Protein AF-A0A6N9PWD0-F1 (afdb_monomer)

Structure (mmCIF, N/CA/C/O 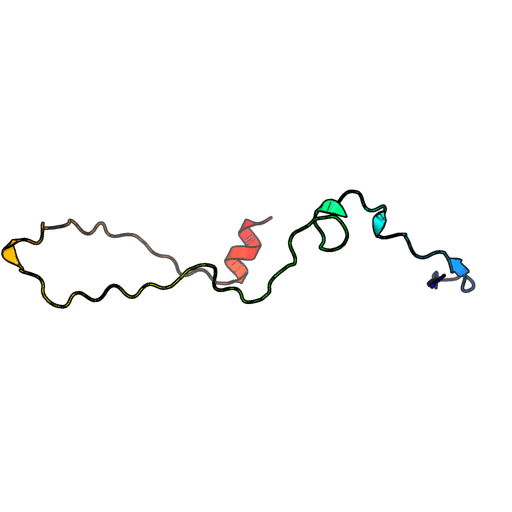backbone):
data_AF-A0A6N9PWD0-F1
#
_entry.id   AF-A0A6N9PWD0-F1
#
loop_
_atom_site.group_PDB
_atom_site.id
_atom_site.type_symbol
_atom_site.label_atom_id
_atom_site.label_alt_id
_atom_site.label_comp_id
_atom_site.label_asym_id
_atom_site.label_entity_id
_atom_site.label_seq_id
_atom_site.pdbx_PDB_ins_code
_atom_site.Cartn_x
_atom_site.Cartn_y
_atom_site.Cartn_z
_atom_site.occupancy
_atom_site.B_iso_or_equiv
_atom_site.auth_seq_id
_atom_site.auth_comp_id
_atom_site.auth_asym_id
_atom_site.auth_atom_id
_atom_site.pdbx_PDB_model_num
ATOM 1 N N . TYR A 1 1 ? 7.589 0.636 -24.941 1.00 77.75 1 TYR A N 1
ATOM 2 C CA . TYR A 1 1 ? 8.754 1.492 -25.222 1.00 77.75 1 TYR A CA 1
ATOM 3 C C . TYR A 1 1 ? 8.562 2.841 -24.554 1.00 77.75 1 TYR A C 1
ATOM 5 O O . TYR A 1 1 ? 7.431 3.312 -24.496 1.00 77.75 1 TYR A O 1
ATOM 13 N N . ALA A 1 2 ? 9.634 3.422 -24.031 1.00 82.56 2 ALA A N 1
ATOM 14 C CA . ALA A 1 2 ? 9.696 4.753 -23.444 1.00 82.56 2 ALA A CA 1
ATOM 15 C C . ALA A 1 2 ? 10.853 5.531 -24.091 1.00 82.56 2 ALA A C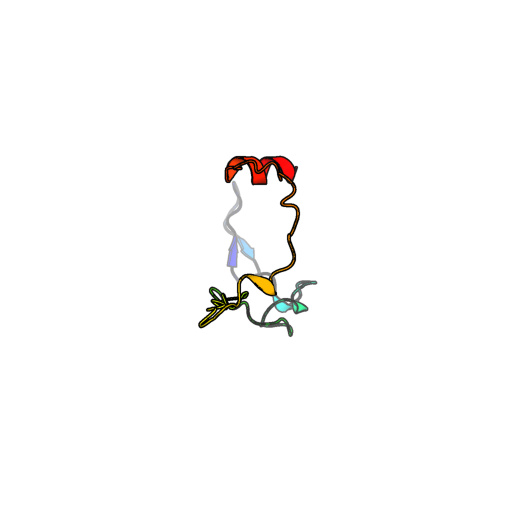 1
ATOM 17 O O . ALA A 1 2 ? 11.821 4.932 -24.556 1.00 82.56 2 ALA A O 1
ATOM 18 N N . ILE A 1 3 ? 10.735 6.856 -24.133 1.00 87.25 3 ILE A N 1
ATOM 19 C CA . ILE A 1 3 ? 11.823 7.735 -24.569 1.00 87.25 3 ILE A CA 1
ATOM 20 C C . ILE A 1 3 ? 12.610 8.125 -23.321 1.00 87.25 3 ILE A C 1
ATOM 22 O O . ILE A 1 3 ? 12.048 8.723 -22.402 1.00 87.25 3 ILE A O 1
ATOM 26 N N . LEU A 1 4 ? 13.893 7.774 -23.286 1.00 87.06 4 LEU A N 1
ATOM 27 C CA . LEU A 1 4 ? 14.806 8.095 -22.198 1.00 87.06 4 LEU A CA 1
ATOM 28 C C . LEU A 1 4 ? 15.686 9.279 -22.610 1.00 87.06 4 LEU A C 1
ATOM 30 O O . LEU A 1 4 ? 16.407 9.223 -23.610 1.00 87.06 4 LEU A O 1
ATOM 34 N N . PHE A 1 5 ? 15.633 10.354 -21.827 1.00 88.94 5 PHE A N 1
ATOM 35 C CA . PHE A 1 5 ? 16.512 11.507 -21.994 1.00 88.94 5 PHE A CA 1
ATOM 36 C C . PHE A 1 5 ? 17.686 11.398 -21.024 1.00 88.94 5 PHE A C 1
ATOM 38 O O . PHE A 1 5 ? 17.514 11.519 -19.813 1.00 88.94 5 PHE A O 1
ATOM 45 N N . ILE A 1 6 ? 18.884 11.184 -21.566 1.00 88.81 6 ILE A N 1
ATOM 46 C CA . ILE A 1 6 ? 20.136 11.134 -20.808 1.00 88.81 6 ILE A CA 1
ATOM 47 C C . ILE A 1 6 ? 20.880 12.452 -21.039 1.00 88.81 6 ILE A C 1
ATOM 49 O O . ILE A 1 6 ? 20.967 12.944 -22.166 1.00 88.81 6 ILE A O 1
ATOM 53 N N . ARG A 1 7 ? 21.407 13.061 -19.971 1.00 93.12 7 ARG A N 1
ATOM 54 C CA . ARG A 1 7 ? 22.111 14.346 -20.065 1.00 93.12 7 ARG A CA 1
ATOM 55 C C . ARG A 1 7 ? 23.337 14.218 -20.977 1.00 93.12 7 ARG A C 1
ATOM 57 O O . ARG A 1 7 ? 24.229 13.434 -20.691 1.00 93.12 7 ARG A O 1
ATOM 64 N N . GLY A 1 8 ? 23.398 15.051 -22.016 1.00 92.56 8 GLY A N 1
ATOM 65 C CA . GLY A 1 8 ? 24.527 15.105 -22.954 1.00 92.56 8 GLY A CA 1
ATOM 66 C C . GLY A 1 8 ? 24.448 14.112 -24.116 1.00 92.56 8 GLY A C 1
ATOM 67 O O . GLY A 1 8 ? 25.277 14.190 -25.015 1.00 92.56 8 GLY A O 1
ATOM 68 N N . GLU A 1 9 ? 23.434 13.247 -24.141 1.00 91.19 9 GLU A N 1
ATOM 69 C CA . GLU A 1 9 ? 23.252 12.223 -25.170 1.00 91.19 9 GLU A CA 1
ATOM 70 C C . GLU A 1 9 ? 22.009 12.483 -26.029 1.00 91.19 9 GLU A C 1
ATOM 72 O O . GLU A 1 9 ? 21.120 13.269 -25.681 1.00 91.19 9 GLU A O 1
ATOM 77 N N . ARG A 1 10 ? 21.934 11.810 -27.184 1.00 91.19 10 ARG A N 1
ATOM 78 C CA . ARG A 1 10 ? 20.717 11.811 -28.011 1.00 91.19 10 ARG A CA 1
ATOM 79 C C . ARG A 1 10 ? 19.611 11.000 -27.321 1.00 91.19 10 ARG A C 1
ATOM 81 O O . ARG A 1 10 ? 19.928 10.035 -26.632 1.00 91.19 10 ARG A O 1
ATOM 88 N N . PRO A 1 11 ? 18.325 11.350 -27.508 1.00 88.44 11 PRO A N 1
ATOM 89 C CA . PRO A 1 11 ? 17.223 10.585 -26.932 1.00 88.44 11 PRO A CA 1
ATOM 90 C C . PRO A 1 11 ? 17.271 9.125 -27.388 1.00 88.44 11 PRO A C 1
ATOM 92 O O . PRO A 1 11 ? 17.408 8.844 -28.582 1.00 88.44 11 PRO A O 1
ATOM 95 N N . VAL A 1 12 ? 17.150 8.210 -26.427 1.00 88.31 12 VAL A N 1
ATOM 96 C CA . VAL A 1 12 ? 17.235 6.761 -26.642 1.00 88.31 12 VAL A CA 1
ATOM 97 C C . VAL A 1 12 ? 15.858 6.138 -26.436 1.00 88.31 12 VAL A C 1
ATOM 99 O O . VAL A 1 12 ? 15.105 6.544 -25.552 1.00 88.31 12 VAL A O 1
ATOM 102 N N . MET A 1 13 ? 15.522 5.146 -27.260 1.00 89.31 13 MET A N 1
ATOM 103 C CA . MET A 1 13 ? 14.334 4.319 -27.062 1.00 89.31 13 MET A CA 1
ATOM 104 C C . MET A 1 13 ? 14.690 3.158 -26.143 1.00 89.31 13 MET A C 1
ATOM 106 O O . MET A 1 13 ? 15.517 2.327 -26.511 1.00 89.31 13 MET A O 1
ATOM 110 N N . ASP A 1 14 ? 14.045 3.089 -24.984 1.00 85.94 14 ASP A N 1
ATOM 111 C CA . ASP A 1 14 ? 14.225 1.995 -24.032 1.00 85.94 14 ASP A CA 1
ATOM 112 C C . ASP A 1 14 ? 12.911 1.233 -23.809 1.00 85.94 14 ASP A C 1
ATOM 114 O O . ASP A 1 14 ? 11.802 1.725 -24.073 1.00 85.94 14 ASP A O 1
ATOM 118 N N . PHE A 1 15 ? 13.009 -0.002 -23.339 1.00 84.12 15 PHE A N 1
ATOM 119 C CA . PHE A 1 15 ? 11.847 -0.737 -22.874 1.00 84.12 15 PHE A CA 1
ATOM 120 C C . PHE A 1 15 ? 11.492 -0.289 -21.463 1.00 84.12 15 PHE A C 1
ATOM 122 O O . PHE A 1 15 ? 12.339 -0.137 -20.594 1.00 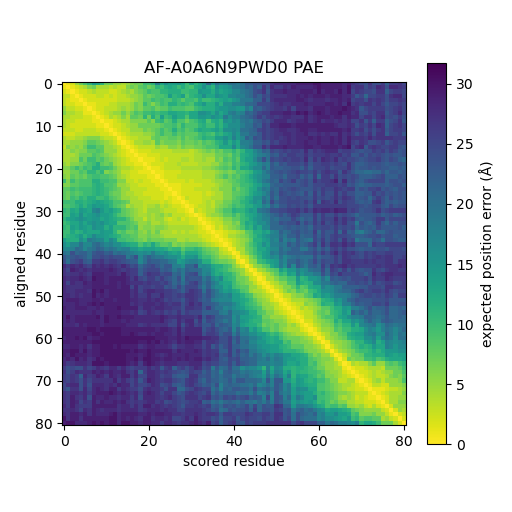84.12 15 PHE A O 1
ATOM 129 N N . LYS A 1 16 ? 10.192 -0.102 -21.218 1.00 84.12 16 LYS A N 1
ATOM 130 C CA . LYS A 1 16 ? 9.723 0.073 -19.848 1.00 84.12 16 LYS A CA 1
ATOM 131 C C . LYS A 1 16 ? 10.010 -1.227 -19.097 1.00 84.12 16 LYS A C 1
ATOM 133 O O . LYS A 1 16 ? 9.766 -2.302 -19.647 1.00 84.12 16 LYS A O 1
ATOM 138 N N . TYR A 1 17 ? 10.493 -1.110 -17.864 1.00 82.19 17 TYR A N 1
ATOM 139 C CA . TYR A 1 17 ? 10.605 -2.254 -16.974 1.00 82.19 17 TYR A CA 1
ATOM 140 C C . TYR A 1 17 ? 9.239 -2.933 -16.810 1.00 82.19 17 TYR A C 1
ATOM 142 O O . TYR A 1 17 ? 8.216 -2.266 -16.639 1.00 82.19 17 TYR A O 1
ATOM 150 N N . ASP A 1 18 ? 9.231 -4.258 -16.896 1.00 87.38 18 ASP A N 1
ATOM 151 C CA . ASP A 1 18 ? 8.028 -5.057 -16.705 1.00 87.38 18 ASP A CA 1
ATOM 152 C C . ASP A 1 18 ? 7.740 -5.183 -15.208 1.00 87.38 18 ASP A C 1
ATOM 154 O O . ASP A 1 18 ? 8.414 -5.926 -14.494 1.00 87.38 18 ASP A O 1
ATOM 158 N N . ILE A 1 19 ? 6.747 -4.429 -14.737 1.00 84.94 19 ILE A N 1
ATOM 159 C CA . ILE A 1 19 ? 6.377 -4.353 -13.319 1.00 84.94 19 ILE A CA 1
ATOM 160 C C . ILE A 1 19 ? 5.972 -5.712 -12.738 1.00 84.94 19 ILE A C 1
ATOM 162 O O . ILE A 1 19 ? 6.154 -5.930 -11.543 1.00 84.94 19 ILE A O 1
ATOM 166 N N . LEU A 1 20 ? 5.518 -6.654 -13.574 1.00 87.12 20 LEU A N 1
ATOM 167 C CA . LEU A 1 20 ? 5.141 -7.999 -13.135 1.00 87.12 20 LEU A CA 1
ATOM 168 C C . LEU A 1 20 ? 6.345 -8.864 -12.743 1.00 87.12 20 LEU A C 1
ATOM 170 O O . LEU A 1 20 ? 6.186 -9.916 -12.131 1.00 87.12 20 LEU A O 1
ATOM 174 N N . LYS A 1 21 ? 7.561 -8.429 -13.085 1.00 88.88 21 LYS A N 1
ATOM 175 C CA . LYS A 1 21 ? 8.811 -9.100 -12.708 1.00 88.88 21 LYS A CA 1
ATOM 176 C C . LYS A 1 21 ? 9.415 -8.555 -11.417 1.00 88.88 21 LYS A C 1
ATOM 178 O O . LYS A 1 21 ? 10.462 -9.048 -10.999 1.00 88.88 21 LYS A O 1
ATOM 183 N N . HIS A 1 22 ? 8.799 -7.542 -10.806 1.00 88.62 22 HIS A N 1
ATOM 184 C CA . HIS A 1 22 ? 9.299 -6.976 -9.561 1.00 88.62 22 HIS A CA 1
ATOM 185 C C . HIS A 1 22 ? 9.242 -8.038 -8.444 1.00 88.62 22 HIS A C 1
ATOM 187 O O . HIS A 1 22 ? 8.221 -8.718 -8.323 1.00 88.62 22 HIS A O 1
ATOM 193 N N . PRO A 1 23 ? 10.290 -8.201 -7.613 1.00 90.81 23 PRO A N 1
ATOM 194 C CA . 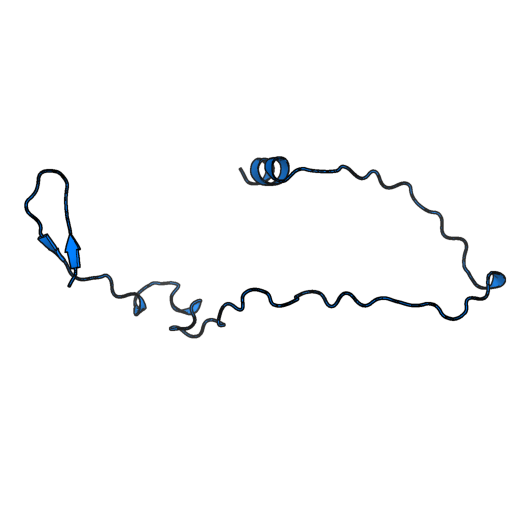PRO A 1 23 ? 10.321 -9.219 -6.554 1.00 90.81 23 PRO A CA 1
ATOM 195 C C . PRO A 1 23 ? 9.117 -9.127 -5.605 1.00 90.81 23 PRO A C 1
ATOM 197 O O . PRO A 1 23 ? 8.531 -10.147 -5.246 1.00 90.81 23 PRO A O 1
ATOM 200 N N . ASP A 1 24 ? 8.694 -7.901 -5.298 1.00 89.69 24 ASP A N 1
ATOM 201 C CA . ASP A 1 24 ? 7.576 -7.622 -4.390 1.00 89.69 24 ASP A CA 1
ATOM 202 C C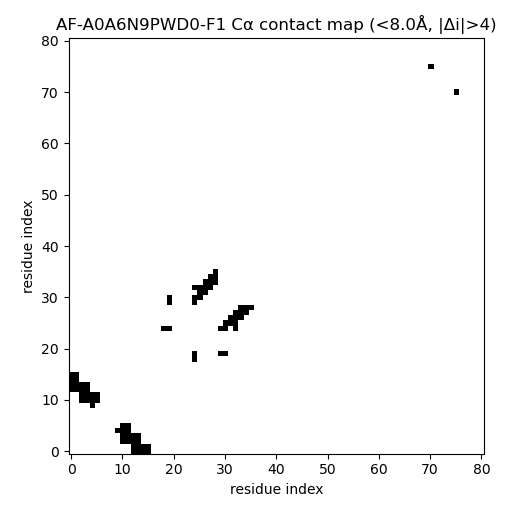 . ASP A 1 24 ? 6.234 -7.395 -5.104 1.00 89.69 24 ASP A C 1
ATOM 204 O O . ASP A 1 24 ? 5.299 -6.874 -4.500 1.00 89.69 24 ASP A O 1
ATOM 208 N N . VAL A 1 25 ? 6.098 -7.789 -6.380 1.00 90.12 25 VAL A N 1
ATOM 209 C CA . VAL A 1 25 ? 4.814 -7.676 -7.106 1.00 90.12 25 VAL A CA 1
ATOM 210 C C . VAL A 1 25 ? 3.676 -8.390 -6.366 1.00 90.12 25 VAL A C 1
ATOM 212 O O . VAL A 1 25 ? 2.532 -7.966 -6.423 1.00 90.12 25 VAL A O 1
ATOM 215 N N . LYS A 1 26 ? 3.994 -9.431 -5.587 1.00 89.31 26 LYS A N 1
ATOM 216 C CA . LYS A 1 26 ? 3.026 -10.184 -4.779 1.00 89.31 26 LYS A CA 1
ATOM 217 C C . LYS A 1 26 ? 2.303 -9.357 -3.716 1.00 89.31 26 LYS A C 1
ATOM 219 O O . LYS A 1 26 ? 1.281 -9.796 -3.211 1.00 89.31 26 LYS A O 1
ATOM 224 N N . LEU A 1 27 ? 2.849 -8.201 -3.338 1.00 87.62 27 LEU A N 1
ATOM 225 C CA . LEU A 1 27 ? 2.246 -7.305 -2.349 1.00 87.62 27 LEU A CA 1
ATOM 226 C C . LEU A 1 27 ? 1.309 -6.273 -2.985 1.00 87.62 27 LEU A C 1
ATOM 228 O O . LEU A 1 27 ? 0.657 -5.521 -2.266 1.00 87.62 27 LEU A O 1
ATOM 232 N N . THR A 1 28 ? 1.241 -6.207 -4.315 1.00 85.69 28 THR A N 1
ATOM 233 C CA . THR A 1 28 ? 0.364 -5.280 -5.030 1.00 85.69 28 THR A CA 1
ATOM 234 C C . THR A 1 28 ? -0.892 -5.990 -5.516 1.00 85.69 28 THR A C 1
ATOM 236 O O . THR A 1 28 ? -0.917 -7.210 -5.672 1.00 85.69 28 THR A O 1
ATOM 239 N N . ALA A 1 29 ? -1.929 -5.209 -5.819 1.00 84.75 29 ALA A N 1
ATOM 240 C CA . ALA A 1 29 ? -3.197 -5.723 -6.334 1.00 84.75 29 ALA A CA 1
ATOM 241 C C . ALA A 1 29 ? -3.048 -6.598 -7.598 1.00 84.75 29 ALA A C 1
ATOM 243 O O . ALA A 1 29 ? -3.860 -7.490 -7.819 1.00 84.75 29 ALA A O 1
ATOM 244 N N . ASP A 1 30 ? -2.009 -6.370 -8.410 1.00 84.94 30 ASP A N 1
ATOM 245 C CA . ASP A 1 30 ? -1.753 -7.126 -9.642 1.00 84.94 30 ASP A CA 1
ATOM 246 C C . ASP A 1 30 ? -1.081 -8.496 -9.401 1.00 84.94 30 ASP A C 1
ATOM 248 O O . ASP A 1 30 ? -1.023 -9.312 -10.322 1.00 84.94 30 ASP A O 1
ATOM 252 N N . GLY A 1 31 ? -0.544 -8.759 -8.200 1.00 83.25 31 GLY A N 1
ATOM 253 C CA . GLY A 1 31 ? 0.257 -9.953 -7.893 1.00 83.25 31 GLY A CA 1
ATOM 254 C C . GLY A 1 31 ? -0.258 -10.865 -6.772 1.00 83.25 31 GLY A C 1
ATOM 255 O O . GLY A 1 31 ? 0.507 -11.738 -6.373 1.00 83.25 31 GLY A O 1
ATOM 256 N N . ASP A 1 32 ? -1.504 -10.689 -6.310 1.00 84.12 32 ASP A N 1
ATOM 257 C CA . ASP A 1 32 ? -2.184 -11.305 -5.135 1.00 84.12 32 ASP A CA 1
ATOM 258 C C . ASP A 1 32 ? -2.166 -10.481 -3.832 1.00 84.12 32 ASP A C 1
ATOM 260 O O . ASP A 1 32 ? -2.689 -10.921 -2.806 1.00 84.12 32 ASP A O 1
ATOM 264 N N . GLY A 1 33 ? -1.621 -9.266 -3.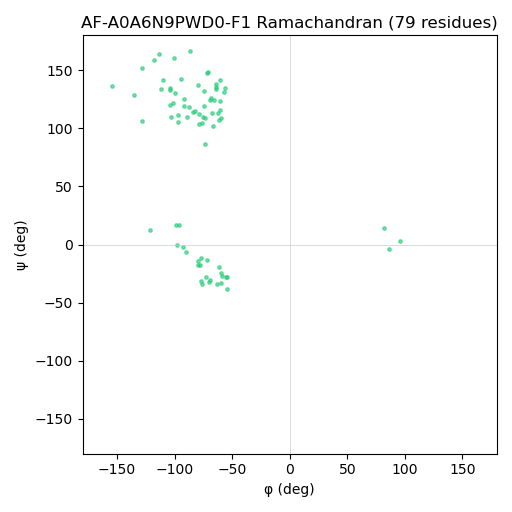846 1.00 86.38 33 GLY A N 1
ATOM 265 C CA . GLY A 1 33 ? -1.673 -8.370 -2.695 1.00 86.38 33 GLY A CA 1
ATOM 266 C C . GLY A 1 33 ? -3.074 -7.810 -2.464 1.00 86.38 33 GLY A C 1
ATOM 267 O O . GLY A 1 33 ? -3.828 -7.558 -3.408 1.00 86.38 33 GLY A O 1
ATOM 268 N N . GLU A 1 34 ? -3.426 -7.565 -1.202 1.00 84.88 34 GLU A N 1
ATOM 269 C CA . GLU A 1 34 ? -4.668 -6.863 -0.885 1.00 84.88 34 GLU A CA 1
ATOM 270 C C . GLU A 1 34 ? -4.669 -5.456 -1.496 1.00 84.88 34 GLU A C 1
ATOM 272 O O . GLU A 1 34 ? -3.663 -4.742 -1.522 1.00 84.88 34 GLU A O 1
ATOM 277 N N . ILE A 1 35 ? -5.834 -5.039 -1.990 1.00 83.81 35 ILE A N 1
ATOM 278 C CA . ILE A 1 35 ? -6.009 -3.704 -2.555 1.00 83.81 35 ILE A CA 1
ATOM 279 C C . ILE A 1 35 ? -5.903 -2.691 -1.416 1.00 83.81 35 ILE A C 1
ATOM 281 O O . ILE A 1 35 ? -6.647 -2.771 -0.439 1.00 83.81 35 ILE A O 1
ATOM 285 N N . TYR A 1 36 ? -5.021 -1.702 -1.559 1.00 82.75 36 TYR A N 1
ATOM 286 C CA . TYR A 1 36 ? -4.924 -0.615 -0.592 1.00 82.75 36 TYR A CA 1
ATOM 287 C C . TYR A 1 36 ? -6.239 0.174 -0.540 1.00 82.75 36 TYR A C 1
ATOM 289 O O . TYR A 1 36 ? -6.618 0.844 -1.504 1.00 82.75 36 TYR A O 1
ATOM 297 N N . GLN A 1 37 ? -6.934 0.104 0.595 1.00 83.56 37 GLN A N 1
ATOM 298 C CA . GLN A 1 37 ? -8.153 0.866 0.842 1.00 83.56 37 GLN A CA 1
ATOM 299 C C . GLN A 1 37 ? -7.816 2.124 1.641 1.00 83.56 37 GLN A C 1
ATOM 301 O O . GLN A 1 37 ? -7.539 2.080 2.839 1.00 83.56 37 GLN A O 1
ATOM 306 N N . HIS A 1 38 ? -7.826 3.267 0.962 1.00 82.50 38 HIS A N 1
ATOM 307 C CA . HIS A 1 38 ? -7.613 4.553 1.610 1.00 82.50 38 HIS A CA 1
ATOM 308 C C . HIS A 1 38 ? -8.859 4.971 2.407 1.00 82.50 38 HIS A C 1
ATOM 310 O O . HIS A 1 38 ? -9.970 4.951 1.879 1.00 82.50 38 HIS A O 1
ATOM 316 N N . GLY A 1 39 ? -8.676 5.399 3.660 1.00 80.12 39 GLY A N 1
ATOM 317 C CA . GLY A 1 39 ? -9.756 5.945 4.492 1.00 80.12 39 GLY A CA 1
ATOM 318 C C . GLY A 1 39 ? -10.643 4.909 5.188 1.00 80.12 39 GLY A C 1
ATOM 319 O O . GLY A 1 39 ? -11.700 5.265 5.703 1.00 80.12 39 GLY A O 1
ATOM 320 N N . THR A 1 40 ? -10.239 3.638 5.239 1.00 73.75 40 THR A N 1
ATOM 321 C CA . THR A 1 40 ? -10.916 2.650 6.087 1.00 73.75 40 THR A CA 1
ATOM 322 C C . THR A 1 40 ? -10.725 3.001 7.555 1.00 73.75 40 THR A C 1
ATOM 324 O O . THR A 1 40 ? -9.591 3.110 8.031 1.00 73.75 40 THR A O 1
ATOM 327 N N . VAL A 1 41 ? -11.833 3.140 8.276 1.00 68.38 41 VAL A N 1
ATOM 328 C CA . VAL A 1 41 ? -11.847 3.300 9.730 1.00 68.38 41 VAL A CA 1
ATOM 329 C C . VAL A 1 41 ? -11.343 1.990 10.341 1.00 68.38 41 VAL A C 1
ATOM 331 O O . VAL A 1 41 ? -12.050 0.989 10.344 1.00 68.38 41 VAL A O 1
ATOM 334 N N . LYS A 1 42 ? -10.081 1.965 10.786 1.00 67.56 42 LYS A N 1
ATOM 335 C CA . LYS A 1 42 ? -9.452 0.767 11.380 1.00 67.56 42 LYS A CA 1
ATOM 336 C C . LYS A 1 42 ? -9.847 0.540 12.840 1.00 67.56 42 LYS A C 1
ATOM 338 O O . LYS A 1 42 ? -9.657 -0.551 13.363 1.00 67.56 42 LYS A O 1
ATOM 343 N N . SER A 1 43 ? -10.378 1.567 13.490 1.00 63.97 43 SER A N 1
ATOM 344 C CA . SER A 1 43 ? -10.813 1.540 14.879 1.00 63.97 43 SER A CA 1
ATOM 345 C C . SER A 1 43 ? -12.244 2.053 14.949 1.00 63.97 43 SER A C 1
ATOM 347 O O . SER A 1 43 ? -12.473 3.256 14.807 1.00 63.97 43 SER A O 1
ATOM 349 N N . ASP A 1 44 ? -13.199 1.151 15.160 1.00 59.72 44 ASP A N 1
ATOM 350 C CA . ASP A 1 44 ? -14.547 1.533 15.569 1.00 59.72 44 ASP A CA 1
ATOM 351 C C . ASP A 1 44 ? -14.441 2.278 16.903 1.00 59.72 44 ASP A C 1
ATOM 353 O O . ASP A 1 44 ? -14.111 1.701 17.941 1.00 59.72 44 ASP A O 1
ATOM 357 N N . VAL A 1 45 ? -14.680 3.589 16.878 1.00 64.56 45 VAL A N 1
ATOM 358 C CA . VAL A 1 45 ? -14.792 4.395 18.094 1.00 64.56 45 VAL A CA 1
ATOM 359 C C . VAL A 1 45 ? -16.141 4.058 18.723 1.00 64.56 45 VAL A C 1
ATOM 361 O O . VAL A 1 45 ? -17.156 4.695 18.449 1.00 64.56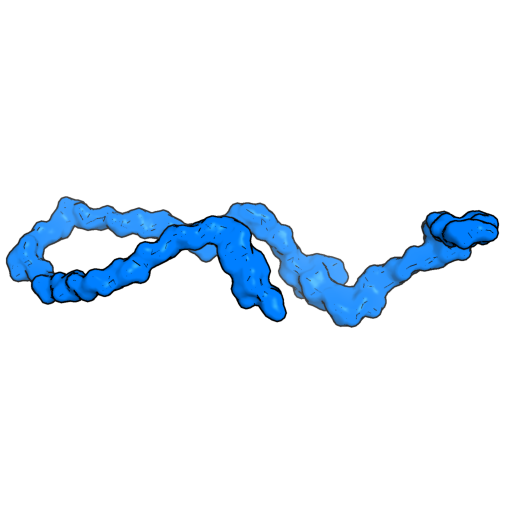 45 VAL A O 1
ATOM 364 N N . ALA A 1 46 ? -16.171 3.003 19.534 1.00 65.56 46 ALA A N 1
ATOM 365 C CA . ALA A 1 46 ? -17.350 2.637 20.302 1.00 65.56 46 ALA A CA 1
ATOM 366 C C . ALA A 1 46 ? -17.496 3.603 21.486 1.00 65.56 46 ALA A C 1
ATOM 368 O O . ALA A 1 46 ? -16.712 3.579 22.435 1.00 65.56 46 ALA A O 1
ATOM 369 N N . THR A 1 47 ? -18.503 4.473 21.439 1.00 67.00 47 THR A N 1
ATOM 370 C CA . THR A 1 47 ? -18.881 5.290 22.595 1.00 67.00 47 THR A CA 1
ATOM 371 C C . THR A 1 47 ? -19.590 4.403 23.617 1.00 67.00 47 THR A C 1
ATOM 373 O O . THR A 1 47 ? -20.720 3.972 23.392 1.00 67.00 47 THR A O 1
ATOM 376 N N . ILE A 1 48 ? -18.934 4.119 24.744 1.00 71.44 48 ILE A N 1
ATOM 377 C CA . ILE A 1 48 ? -19.563 3.436 25.881 1.00 71.44 48 ILE A CA 1
ATOM 378 C C . ILE A 1 48 ? -20.385 4.478 26.646 1.00 71.44 48 ILE A C 1
ATOM 380 O O . ILE A 1 48 ? -19.831 5.408 27.229 1.00 71.44 48 ILE A O 1
ATOM 384 N N . LEU A 1 49 ? -21.709 4.333 26.623 1.00 68.31 49 LEU A N 1
ATOM 385 C CA . LEU A 1 49 ? -22.634 5.135 27.422 1.00 68.31 49 LEU A CA 1
ATOM 386 C C . LEU A 1 49 ? -23.041 4.335 28.659 1.00 68.31 49 LEU A C 1
ATOM 388 O O . LEU A 1 49 ? -23.448 3.180 28.546 1.00 68.31 49 LEU A O 1
ATOM 392 N N . VAL A 1 50 ? -22.945 4.956 29.831 1.00 72.31 50 VAL A N 1
ATOM 393 C CA . VAL A 1 50 ? -23.438 4.383 31.086 1.00 72.31 50 VAL A CA 1
ATOM 394 C C . VAL A 1 50 ? -24.752 5.077 31.428 1.00 72.31 50 VAL A C 1
ATOM 396 O O . VAL A 1 50 ? -24.756 6.259 31.752 1.00 72.31 50 VAL A O 1
ATOM 399 N N . ASP A 1 51 ? -25.859 4.344 31.311 1.00 74.31 51 ASP A N 1
ATOM 400 C CA . ASP A 1 51 ? -27.221 4.854 31.546 1.00 74.31 51 ASP A CA 1
ATOM 401 C C . ASP A 1 51 ? -27.535 4.997 33.049 1.00 74.31 51 ASP A C 1
ATOM 403 O O . ASP A 1 51 ? -28.198 5.936 33.484 1.00 74.31 51 ASP A O 1
ATOM 407 N N . TRP A 1 52 ? -26.995 4.094 33.875 1.00 77.50 52 TRP A N 1
ATOM 408 C CA . TRP A 1 52 ? -27.109 4.136 35.332 1.00 77.50 52 TRP A CA 1
ATOM 409 C C . TRP A 1 52 ? -25.933 3.404 35.983 1.00 77.50 52 TRP A C 1
ATOM 411 O O . TRP A 1 52 ? -25.558 2.314 35.548 1.00 77.50 52 TRP A O 1
ATOM 421 N N . LEU A 1 53 ? -25.364 3.993 37.033 1.00 79.12 53 LEU A N 1
ATOM 422 C CA . LEU A 1 53 ? -24.260 3.433 37.808 1.00 79.12 53 LEU A CA 1
ATOM 423 C C . LEU A 1 53 ? -24.572 3.629 39.295 1.00 79.12 53 LEU A C 1
ATOM 425 O O . LEU A 1 53 ? -24.894 4.743 39.705 1.00 79.12 53 LEU A O 1
ATOM 429 N N . ASP A 1 54 ? -24.490 2.561 40.085 1.00 81.81 54 ASP A N 1
ATOM 430 C CA . ASP A 1 54 ? -24.646 2.631 41.539 1.00 81.81 54 ASP A CA 1
ATOM 431 C C . ASP A 1 54 ? -23.301 3.029 42.177 1.00 81.81 54 ASP A C 1
ATOM 433 O O . ASP A 1 54 ? -22.351 2.247 42.073 1.00 81.81 54 ASP A O 1
ATOM 437 N N . PRO A 1 55 ? -23.183 4.215 42.809 1.00 77.50 55 PRO A N 1
ATOM 438 C CA . PRO A 1 55 ? -21.923 4.698 43.375 1.00 77.50 55 PRO A CA 1
ATOM 439 C C . PRO A 1 55 ? -21.330 3.772 44.442 1.00 77.50 55 PRO A C 1
ATOM 441 O O . PRO A 1 55 ? -20.115 3.763 44.617 1.00 77.50 55 PRO A O 1
ATOM 444 N N . GLU A 1 56 ? -22.157 2.989 45.141 1.00 82.75 56 GLU A N 1
ATOM 445 C CA . GLU A 1 56 ? -21.706 2.107 46.229 1.00 82.75 56 GLU A CA 1
ATOM 446 C C . GLU A 1 56 ? -21.036 0.818 45.721 1.00 82.75 56 GLU A C 1
ATOM 448 O O . GLU A 1 56 ? -20.308 0.161 46.466 1.00 82.75 56 GLU A O 1
ATOM 453 N N . LEU A 1 57 ? -21.252 0.455 44.451 1.00 80.12 57 LEU A N 1
ATOM 454 C CA . LEU A 1 57 ? -20.665 -0.731 43.814 1.00 80.12 57 LEU A CA 1
ATOM 455 C C . LEU A 1 57 ? -19.410 -0.413 42.989 1.00 80.12 57 LEU A C 1
ATOM 457 O O . LEU A 1 57 ? -18.819 -1.321 42.398 1.00 80.12 57 LEU A O 1
ATOM 461 N N . VAL A 1 58 ? -19.000 0.856 42.928 1.00 79.25 58 VAL A N 1
ATOM 462 C CA . VAL A 1 58 ? -17.799 1.280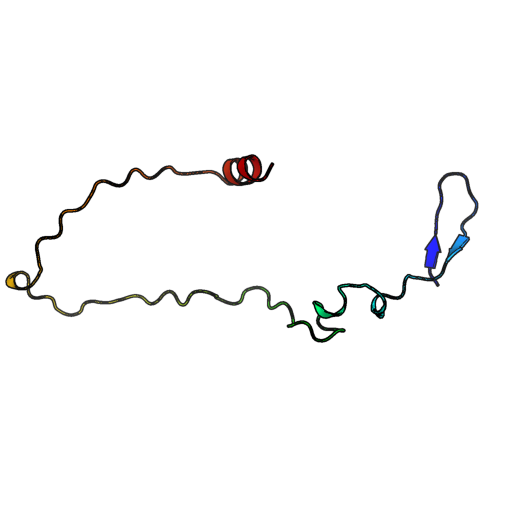 42.204 1.00 79.25 58 VAL A CA 1
ATOM 463 C C . VAL A 1 58 ? -16.579 1.045 43.093 1.00 79.25 58 VAL A C 1
ATOM 465 O O . VAL A 1 58 ? -16.467 1.689 44.136 1.00 79.25 58 VAL A O 1
ATOM 468 N N . PRO A 1 59 ? -15.648 0.147 42.724 1.00 80.56 59 PRO A N 1
ATOM 469 C CA . PRO A 1 59 ? -14.412 -0.000 43.476 1.00 80.56 59 PRO A CA 1
ATOM 470 C C . PRO A 1 59 ? -13.604 1.297 43.389 1.00 80.56 59 PRO A C 1
ATOM 472 O O . PRO A 1 59 ? -13.428 1.853 42.303 1.00 80.56 59 PRO A O 1
ATOM 475 N N . GLU A 1 60 ? -13.090 1.767 44.527 1.00 76.00 60 GLU A N 1
ATOM 476 C CA . GLU A 1 60 ? -12.126 2.865 44.546 1.00 76.00 60 GLU A CA 1
ATOM 477 C C . GLU A 1 60 ? -10.885 2.438 43.756 1.00 76.00 60 GLU A C 1
ATOM 479 O O . GLU A 1 60 ? -10.206 1.465 44.089 1.00 76.00 60 GLU A O 1
ATOM 484 N N . MET A 1 61 ? -10.630 3.141 42.656 1.00 75.50 61 MET A N 1
ATOM 485 C CA . MET A 1 61 ? -9.490 2.899 41.786 1.00 75.50 61 MET A CA 1
ATOM 486 C C . MET A 1 61 ? -8.456 3.988 42.061 1.00 75.50 61 MET A C 1
ATOM 488 O O . MET A 1 61 ? -8.746 5.172 41.890 1.00 75.50 61 MET A O 1
ATOM 492 N N . GLU A 1 62 ? -7.250 3.603 42.480 1.00 76.06 62 GLU A N 1
ATOM 493 C CA . GLU A 1 62 ? -6.145 4.554 42.587 1.00 76.06 62 GLU A CA 1
ATOM 494 C C . GLU A 1 62 ? -5.753 5.019 41.182 1.00 76.06 62 GLU A C 1
ATOM 496 O O . GLU A 1 62 ? -5.273 4.240 40.355 1.00 76.06 62 GLU A O 1
ATOM 501 N N . LEU A 1 63 ? -5.991 6.297 40.896 1.00 70.31 63 LEU A N 1
ATOM 502 C CA . LEU A 1 63 ? -5.533 6.921 39.665 1.00 70.31 63 LEU A CA 1
ATOM 503 C C . LEU A 1 63 ? -4.034 7.183 39.804 1.00 70.31 63 LEU A C 1
ATOM 505 O O . LEU A 1 63 ? -3.616 8.104 40.501 1.00 70.31 63 LEU A O 1
ATOM 509 N N . THR A 1 64 ? -3.212 6.372 39.144 1.00 74.19 64 THR A N 1
ATOM 510 C CA . THR A 1 64 ? -1.784 6.669 39.028 1.00 74.19 64 THR A CA 1
ATOM 511 C C . THR A 1 64 ? -1.604 7.886 38.131 1.00 74.19 64 THR A C 1
ATOM 513 O O . THR A 1 64 ? -2.053 7.870 36.983 1.00 74.19 64 THR A O 1
ATOM 516 N N . GLU A 1 65 ? -0.936 8.927 38.626 1.00 77.94 65 GLU A N 1
ATOM 517 C CA . GLU A 1 65 ? -0.557 10.076 37.806 1.00 77.94 65 GLU A CA 1
ATOM 518 C C . GLU A 1 65 ? 0.386 9.618 36.687 1.00 77.94 65 GLU A C 1
ATOM 520 O O . GLU A 1 65 ? 1.547 9.272 36.907 1.00 77.94 65 GLU A O 1
ATOM 525 N N . THR A 1 66 ? -0.128 9.584 35.464 1.00 78.56 66 THR A N 1
ATOM 526 C CA . THR A 1 66 ? 0.668 9.346 34.262 1.00 78.56 66 THR A CA 1
ATOM 527 C C . THR A 1 66 ? 1.122 10.691 33.708 1.00 78.56 66 THR A C 1
ATOM 529 O O . THR A 1 66 ? 0.295 11.565 33.449 1.00 78.56 66 THR A O 1
ATOM 532 N N . ASN A 1 67 ? 2.429 10.862 33.510 1.00 84.50 67 ASN A N 1
ATOM 533 C CA . ASN A 1 67 ? 2.966 12.032 32.819 1.00 84.50 67 ASN A CA 1
ATOM 534 C C . ASN A 1 67 ? 2.697 11.888 31.318 1.00 84.50 67 ASN A C 1
ATOM 536 O O . ASN A 1 67 ? 3.160 10.930 30.700 1.00 84.50 67 ASN A O 1
ATOM 540 N N . TYR A 1 68 ? 1.946 12.830 30.751 1.00 82.38 68 TYR A N 1
ATOM 541 C CA . TYR A 1 68 ? 1.720 12.930 29.312 1.00 82.38 68 TYR A CA 1
ATOM 542 C C . TYR A 1 68 ? 2.560 14.074 28.756 1.00 82.38 68 TYR A C 1
ATOM 544 O O . TYR A 1 68 ? 2.537 15.179 29.296 1.00 82.38 68 TYR A O 1
ATOM 552 N N . GLU A 1 69 ? 3.263 13.816 27.661 1.00 83.44 69 GLU A N 1
ATOM 553 C CA . GLU A 1 69 ? 3.969 14.831 26.888 1.00 83.44 69 GLU A CA 1
ATOM 554 C C . GLU A 1 69 ? 3.283 14.980 25.528 1.00 83.44 69 GLU A C 1
ATOM 556 O O . GLU A 1 69 ? 2.915 13.990 24.893 1.00 83.44 69 GLU A O 1
ATOM 561 N N . LEU A 1 70 ? 3.051 16.226 25.111 1.00 88.12 70 LEU A N 1
ATOM 562 C CA . LEU A 1 70 ? 2.489 16.527 23.799 1.00 88.12 70 LEU A CA 1
ATOM 563 C C . LEU A 1 70 ? 3.637 16.666 22.808 1.00 88.12 70 LEU A C 1
ATOM 565 O O . LEU A 1 70 ? 4.374 17.647 22.859 1.00 88.12 70 LEU A O 1
ATOM 569 N N . LEU A 1 71 ? 3.748 15.691 21.914 1.00 87.38 71 LEU A N 1
ATOM 570 C CA . LEU A 1 71 ? 4.731 15.690 20.840 1.00 87.38 71 LEU A CA 1
ATOM 571 C C . LEU A 1 71 ? 4.129 16.274 19.562 1.00 87.38 71 LEU A C 1
ATOM 573 O O . LEU A 1 71 ? 2.951 16.063 19.251 1.00 87.38 71 LEU A O 1
ATOM 577 N N . SER A 1 72 ? 4.949 17.020 18.835 1.00 87.44 72 SER A N 1
ATOM 578 C CA . SER A 1 72 ? 4.642 17.544 17.507 1.00 87.44 72 SER A CA 1
ATOM 579 C C . SER A 1 72 ? 4.996 16.529 16.414 1.00 87.44 72 SER A C 1
ATOM 581 O O . SER A 1 72 ? 5.694 15.551 16.665 1.00 87.44 72 SER A O 1
ATOM 583 N N . GLU A 1 73 ? 4.524 16.750 15.183 1.00 85.50 73 GLU A N 1
ATOM 584 C CA . GLU A 1 73 ? 4.856 15.881 14.039 1.00 85.50 73 GLU A CA 1
ATOM 585 C C . GLU A 1 73 ? 6.372 15.832 13.763 1.00 85.50 73 GLU A C 1
ATOM 587 O O . GLU A 1 73 ? 6.887 14.773 13.417 1.00 85.50 73 GLU A O 1
ATOM 592 N N . GLU A 1 74 ? 7.097 16.934 14.001 1.00 82.56 74 GLU A N 1
ATOM 593 C CA . GLU A 1 74 ? 8.564 16.996 13.881 1.00 82.56 74 GLU A CA 1
ATOM 594 C C . GLU A 1 74 ? 9.276 16.058 14.871 1.00 82.56 74 GLU A C 1
ATOM 596 O O . GLU A 1 74 ? 10.297 15.461 14.525 1.00 82.56 74 GLU A O 1
ATOM 601 N N . ASP A 1 75 ? 8.722 15.862 16.072 1.00 83.62 75 ASP A N 1
ATOM 602 C CA . ASP A 1 75 ? 9.316 14.985 17.089 1.00 83.62 75 ASP A CA 1
ATOM 603 C C . ASP A 1 75 ? 9.234 13.499 16.683 1.00 83.62 75 ASP A C 1
ATOM 605 O O . ASP A 1 75 ? 10.136 12.718 16.981 1.00 83.62 75 ASP A O 1
ATOM 609 N N . PHE A 1 76 ? 8.201 13.101 15.927 1.00 77.94 76 PHE A N 1
ATOM 610 C CA . PHE A 1 76 ? 8.062 11.728 15.413 1.00 77.94 76 PHE A CA 1
ATOM 611 C C . PHE A 1 76 ? 9.047 11.400 14.281 1.00 77.94 76 PHE A C 1
ATOM 6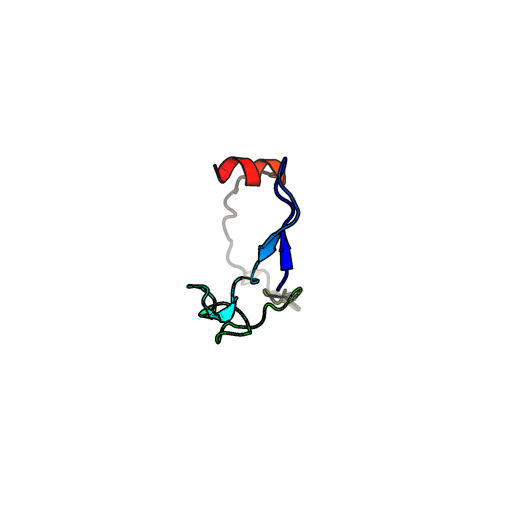13 O O . PHE A 1 76 ? 9.399 10.232 14.081 1.00 77.94 76 PHE A O 1
ATOM 620 N N . GLU A 1 77 ? 9.474 12.398 13.507 1.00 76.38 77 GLU A N 1
ATOM 621 C CA . GLU A 1 77 ? 10.424 12.206 12.406 1.00 76.38 77 GLU A CA 1
ATOM 622 C C . GLU A 1 77 ? 11.865 12.039 12.912 1.00 76.38 77 GLU A C 1
ATOM 624 O O . GLU A 1 77 ? 12.642 11.290 12.313 1.00 76.38 77 GLU A O 1
ATOM 629 N N . ALA A 1 78 ? 12.207 12.687 14.030 1.00 68.88 78 ALA A N 1
ATOM 630 C CA . ALA A 1 78 ? 13.535 12.629 14.640 1.00 68.88 78 ALA A CA 1
ATOM 631 C C . ALA A 1 78 ? 13.866 11.259 15.264 1.00 68.88 78 ALA A C 1
ATOM 633 O O . ALA A 1 78 ? 15.018 10.832 15.206 1.00 68.88 78 ALA A O 1
ATOM 634 N N . ASP A 1 79 ? 12.869 10.547 15.796 1.00 60.69 79 ASP A N 1
ATOM 635 C CA . ASP A 1 79 ? 13.047 9.230 16.435 1.00 60.69 79 ASP A CA 1
ATOM 636 C C . ASP A 1 79 ? 13.224 8.064 15.438 1.00 60.69 79 ASP A C 1
ATOM 638 O O . ASP A 1 79 ? 13.592 6.955 15.829 1.00 60.69 79 ASP A O 1
ATOM 642 N N . ASN A 1 80 ? 12.976 8.288 14.143 1.00 59.06 80 ASN A N 1
ATOM 643 C CA . ASN A 1 80 ? 13.079 7.269 13.089 1.00 59.06 80 ASN A CA 1
ATOM 644 C C . ASN A 1 80 ? 14.408 7.320 12.295 1.00 59.06 80 ASN A C 1
ATOM 646 O O . ASN A 1 80 ? 14.488 6.740 11.205 1.00 59.06 80 ASN A O 1
ATOM 650 N N . GLN A 1 81 ? 15.439 8.000 12.815 1.00 49.84 81 GLN A N 1
ATOM 651 C CA . GLN A 1 81 ? 16.808 8.052 12.262 1.00 49.84 81 GLN A CA 1
ATOM 652 C C . GLN A 1 81 ? 17.809 7.264 13.110 1.00 49.84 81 GLN A C 1
ATOM 654 O O . GLN A 1 81 ? 18.694 6.625 12.492 1.00 49.84 81 GLN A O 1
#

Foldseek 3Di:
DDWDDDPPDDIDDDDDDDCCPDPVNCCDPNNVRDHDDPPPPPDDPDDDDDPDDDPVPDPDDDDDDDDDDDDDPVNVVVVVD

Radius of gyration: 27.66 Å; Cα contacts (8 Å, |Δi|>4): 41; chains: 1; bounding box: 52×29×74 Å

Mean predicted aligned error: 17.37 Å

Sequence (81 aa):
YAILFIRGERPVMDFKYDILKHPDVKLTADGDGEIYQHGTVKSDVATILVDWLDPELVPEMELTETNYELLSEEDFEADNQ

Secondary structure (DSSP, 8-state):
-EEE--TTS--EEEPPP-GGG-TTGGGSTTTTPPP--TT---S-------S---GGGSPPP-----------HHHHHHTT-

Solvent-accessible surface area (backbone atoms only — not comparable to full-atom values): 5879 Å² total; per-residue (Å²): 114,41,83,44,83,49,93,96,54,75,78,40,84,40,73,64,81,63,66,85,71,44,92,66,28,48,64,34,63,92,45,77,17,71,70,88,70,84,87,65,80,88,66,83,83,74,83,86,79,81,93,75,80,65,78,89,77,55,76,92,72,85,80,74,88,73,90,82,80,92,78,55,76,70,59,63,61,63,77,76,114

pLDDT: mean 80.44, std 8.85, range [49.84, 93.12]